Protein AF-A0A2V9PIX1-F1 (afdb_monomer)

Secondary structure (DSSP, 8-state):
--HHHHHHHHHHHHHTT--HHHHHHHHHHHHS--HHHHHHHHHHHHHHHHHHHHTT-----PPPHHHHHHHHHT-

Radius of gyration: 27.48 Å; Cα contacts (8 Å, |Δi|>4): 17; chains: 1; bounding box: 56×35×57 Å

Mean predicted aligned error: 12.05 Å

pLDDT: mean 87.0, std 12.06, range [54.75, 97.62]

Nearest PDB structures (foldseek):
  3lfu-assembly1_A  TM=4.861E-01  e=1.876E+00  Escherichia coli
  3veb-assembly1_B  TM=6.512E-01  e=4.219E+00  Yersinia pestis

Foldseek 3Di:
DPPVVVVVLVVVCVVVVHDSVVSVVVVCVVPPQDPVNVVVVVVVVVVVVVVVVVVVPPPDPDPPPVRVVVVVVVD

Structure (mmCIF, N/CA/C/O backbone):
data_AF-A0A2V9PIX1-F1
#
_entry.id   AF-A0A2V9PIX1-F1
#
loop_
_atom_site.group_PDB
_atom_site.id
_atom_site.type_symbol
_atom_site.label_atom_id
_atom_site.label_alt_id
_atom_site.label_comp_id
_atom_site.label_asym_id
_atom_site.label_entity_id
_atom_site.label_seq_id
_atom_site.pdbx_PDB_ins_code
_atom_site.Cartn_x
_atom_site.Cartn_y
_atom_site.Cartn_z
_atom_site.occupancy
_atom_site.B_iso_or_equiv
_atom_site.auth_seq_id
_atom_site.auth_comp_id
_atom_site.auth_asym_id
_atom_site.auth_atom_id
_atom_site.pdbx_PDB_model_num
ATOM 1 N N . MET A 1 1 ? 10.808 -14.688 -15.261 1.00 70.88 1 MET A N 1
ATOM 2 C CA . MET A 1 1 ? 9.678 -13.734 -15.194 1.00 70.88 1 MET A CA 1
ATOM 3 C C . MET A 1 1 ? 8.722 -14.054 -16.326 1.00 70.88 1 MET A C 1
ATOM 5 O O . MET A 1 1 ? 9.224 -14.313 -17.414 1.00 70.88 1 MET A O 1
ATOM 9 N N . PRO A 1 2 ? 7.398 -14.053 -16.104 1.00 93.38 2 PRO A N 1
ATOM 10 C CA . PRO A 1 2 ? 6.432 -14.159 -17.194 1.00 93.38 2 PRO A CA 1
ATOM 11 C C . PRO A 1 2 ? 6.691 -13.057 -18.230 1.00 93.38 2 PRO A C 1
ATOM 13 O O . PRO A 1 2 ? 6.847 -11.890 -17.862 1.00 93.38 2 PRO A O 1
ATOM 16 N N . ASN A 1 3 ? 6.771 -13.422 -19.510 1.00 91.69 3 ASN A N 1
ATOM 17 C CA . ASN A 1 3 ? 7.131 -12.481 -20.578 1.00 91.69 3 ASN A CA 1
ATOM 18 C C . ASN A 1 3 ? 6.133 -11.320 -20.677 1.00 91.69 3 ASN A C 1
ATOM 20 O O . ASN A 1 3 ? 6.539 -10.172 -20.848 1.00 91.69 3 ASN A O 1
ATOM 24 N N . GLU A 1 4 ? 4.849 -11.615 -20.474 1.00 94.19 4 GLU A N 1
ATOM 25 C CA . GLU A 1 4 ? 3.758 -10.637 -20.473 1.00 94.19 4 GLU A CA 1
ATOM 26 C C . GLU A 1 4 ? 3.939 -9.569 -19.386 1.00 94.19 4 GLU A C 1
ATOM 28 O O . GLU A 1 4 ? 3.818 -8.370 -19.653 1.00 94.19 4 GLU A O 1
ATOM 33 N N . LEU A 1 5 ? 4.327 -9.990 -18.175 1.00 93.12 5 LEU A N 1
ATOM 34 C CA . LEU A 1 5 ? 4.586 -9.087 -17.054 1.00 93.12 5 LEU A CA 1
ATOM 35 C C . LEU A 1 5 ? 5.756 -8.150 -17.365 1.00 93.12 5 LEU A C 1
ATOM 37 O O . LEU A 1 5 ? 5.667 -6.944 -17.139 1.00 93.12 5 LEU A O 1
ATOM 41 N N . TYR A 1 6 ? 6.844 -8.689 -17.918 1.00 95.25 6 TYR A N 1
ATOM 42 C CA . TYR A 1 6 ? 7.998 -7.877 -18.292 1.00 95.25 6 TYR A CA 1
ATOM 43 C C . TYR A 1 6 ? 7.653 -6.866 -19.395 1.00 95.25 6 TYR A C 1
ATOM 45 O O . TYR A 1 6 ? 8.046 -5.701 -19.301 1.00 95.25 6 TYR A O 1
ATOM 53 N N . SER A 1 7 ? 6.887 -7.270 -20.418 1.00 96.00 7 SER A N 1
ATOM 54 C CA . SER A 1 7 ? 6.456 -6.356 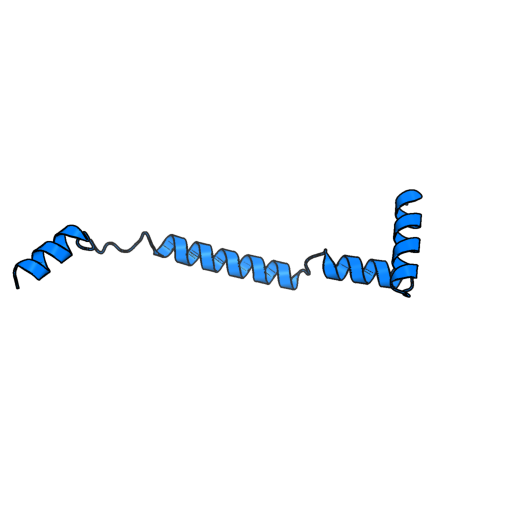-21.483 1.00 96.00 7 SER A CA 1
ATOM 55 C C . SER A 1 7 ? 5.547 -5.241 -20.971 1.00 96.00 7 SER A C 1
ATOM 57 O O . SER A 1 7 ? 5.771 -4.080 -21.320 1.00 96.00 7 SER A O 1
ATOM 59 N N . ALA A 1 8 ? 4.587 -5.567 -20.100 1.00 96.00 8 ALA A N 1
ATOM 60 C CA . ALA A 1 8 ? 3.691 -4.586 -19.498 1.00 96.00 8 ALA A CA 1
ATOM 61 C C . ALA A 1 8 ? 4.472 -3.581 -18.642 1.00 96.00 8 ALA A C 1
ATOM 63 O O . ALA A 1 8 ? 4.295 -2.367 -18.767 1.00 96.00 8 ALA A O 1
ATOM 64 N N . LEU A 1 9 ? 5.412 -4.073 -17.831 1.00 95.44 9 LEU A N 1
ATOM 65 C CA . LEU A 1 9 ? 6.213 -3.222 -16.961 1.00 95.44 9 LEU A CA 1
ATOM 66 C C . LEU A 1 9 ? 7.176 -2.329 -17.758 1.00 95.44 9 LEU A C 1
ATOM 68 O O . LEU A 1 9 ? 7.336 -1.150 -17.448 1.00 95.44 9 LEU A O 1
ATOM 72 N N . ARG A 1 10 ? 7.752 -2.845 -18.851 1.00 96.12 10 ARG A N 1
ATOM 73 C CA . ARG A 1 10 ? 8.563 -2.051 -19.785 1.00 96.12 10 ARG A CA 1
ATOM 74 C C . ARG A 1 10 ? 7.740 -0.972 -20.490 1.00 96.12 10 ARG A C 1
ATOM 76 O O . ARG A 1 10 ? 8.232 0.142 -20.655 1.00 96.12 10 ARG A O 1
ATOM 83 N N . GLN A 1 11 ? 6.515 -1.280 -20.915 1.00 97.50 11 GLN A N 1
ATOM 84 C CA . GLN A 1 11 ? 5.614 -0.302 -21.529 1.00 97.50 11 GLN A CA 1
ATOM 85 C C . GLN A 1 11 ? 5.273 0.821 -20.546 1.00 97.50 11 GLN A C 1
ATOM 87 O O . GLN A 1 11 ? 5.407 1.995 -20.894 1.00 97.50 11 GLN A O 1
ATOM 92 N N . ARG A 1 12 ? 4.914 0.466 -19.309 1.00 96.50 12 ARG A N 1
ATOM 93 C CA . ARG A 1 12 ? 4.594 1.429 -18.253 1.00 96.50 12 ARG A CA 1
ATOM 94 C C . ARG A 1 12 ? 5.797 2.307 -17.897 1.00 96.50 12 ARG A C 1
ATOM 96 O O . ARG A 1 12 ? 5.684 3.528 -17.926 1.00 96.50 12 ARG A O 1
ATOM 103 N N . ALA A 1 13 ? 6.984 1.724 -17.715 1.00 97.25 13 ALA A N 1
ATOM 104 C CA . ALA A 1 13 ? 8.210 2.487 -17.456 1.00 97.25 13 ALA A CA 1
ATOM 105 C C . ALA A 1 13 ? 8.502 3.529 -18.559 1.00 97.25 13 ALA A C 1
ATOM 107 O O . ALA A 1 13 ? 8.881 4.663 -18.262 1.00 97.25 13 ALA A O 1
ATOM 108 N N . ARG A 1 14 ? 8.255 3.190 -19.837 1.00 96.94 14 ARG A N 1
ATOM 109 C CA . ARG A 1 14 ? 8.379 4.144 -20.959 1.00 96.94 14 ARG A CA 1
ATOM 110 C C . ARG A 1 14 ? 7.357 5.279 -20.879 1.00 96.94 14 ARG A C 1
ATOM 112 O O . ARG A 1 14 ? 7.727 6.416 -21.155 1.00 96.94 14 ARG A O 1
ATOM 119 N N . GLN A 1 15 ? 6.111 4.992 -20.496 1.00 97.62 15 GLN A N 1
ATOM 120 C CA . GLN A 1 15 ? 5.071 6.013 -20.306 1.00 97.62 15 GLN A CA 1
ATOM 121 C C . GLN A 1 15 ? 5.451 7.002 -19.195 1.00 97.62 15 GLN A C 1
ATOM 123 O O . GLN A 1 15 ? 5.316 8.210 -19.378 1.00 97.62 15 GLN A O 1
ATOM 128 N N . HIS A 1 16 ? 6.014 6.503 -18.092 1.00 95.88 16 HIS A N 1
ATOM 129 C CA . HIS A 1 16 ? 6.472 7.321 -16.965 1.00 95.88 16 HIS A CA 1
ATOM 130 C C . HIS A 1 16 ? 7.884 7.904 -17.141 1.00 95.88 16 HIS A C 1
ATOM 132 O O . HIS A 1 16 ? 8.364 8.609 -16.256 1.00 95.88 16 HIS A O 1
ATOM 138 N N . ARG A 1 17 ? 8.551 7.643 -18.277 1.00 96.81 17 ARG A N 1
ATOM 139 C CA . ARG A 1 17 ? 9.933 8.073 -18.577 1.00 96.81 17 ARG A CA 1
ATOM 140 C C . ARG A 1 17 ? 10.949 7.652 -17.503 1.00 96.81 17 ARG A C 1
ATOM 142 O O . ARG A 1 17 ? 11.914 8.366 -17.240 1.00 96.81 17 ARG A O 1
ATOM 149 N N . LYS A 1 18 ? 10.739 6.485 -16.894 1.00 95.50 18 LYS A N 1
ATOM 150 C CA . LYS A 1 18 ? 11.602 5.895 -15.865 1.00 95.50 18 LYS A CA 1
ATOM 151 C C . LYS A 1 18 ? 12.345 4.679 -16.415 1.00 95.50 18 LYS A C 1
ATOM 153 O O . LYS A 1 18 ? 11.938 4.062 -17.401 1.00 95.50 18 LYS A O 1
ATOM 158 N N . SER A 1 19 ? 13.447 4.310 -15.762 1.00 97.06 19 SER A N 1
ATOM 159 C CA . SER A 1 19 ? 14.031 2.984 -15.971 1.00 97.06 19 SER A CA 1
ATOM 160 C C . SER A 1 19 ? 13.073 1.912 -15.439 1.00 97.06 19 SER A C 1
ATOM 162 O O . SER A 1 19 ? 12.269 2.175 -14.547 1.00 97.06 19 SER A O 1
ATOM 164 N N . ILE A 1 20 ? 13.174 0.685 -15.958 1.00 94.81 20 ILE A N 1
ATOM 165 C CA . ILE A 1 20 ? 12.369 -0.453 -15.482 1.00 94.81 20 ILE A CA 1
ATOM 166 C C . ILE A 1 20 ? 12.524 -0.638 -13.966 1.00 94.81 20 ILE A C 1
ATOM 168 O O . ILE A 1 20 ? 11.534 -0.806 -13.267 1.00 94.81 20 ILE A O 1
ATOM 172 N N . ALA A 1 21 ? 13.753 -0.556 -13.450 1.00 95.81 21 ALA A N 1
ATOM 173 C CA . ALA A 1 21 ? 14.018 -0.697 -12.020 1.00 95.81 21 ALA A CA 1
ATOM 174 C C . ALA A 1 21 ? 13.376 0.427 -11.190 1.00 95.81 21 ALA A C 1
ATOM 176 O O . ALA A 1 21 ? 12.758 0.147 -10.167 1.00 95.81 21 ALA A O 1
ATOM 177 N N . ALA A 1 22 ? 13.470 1.682 -11.645 1.00 96.31 22 ALA A N 1
ATOM 178 C CA . ALA A 1 22 ? 12.839 2.811 -10.963 1.00 96.31 22 ALA A CA 1
ATOM 179 C C . ALA A 1 22 ? 11.307 2.694 -10.960 1.00 96.31 22 ALA A C 1
ATOM 181 O O . ALA A 1 22 ? 10.665 3.041 -9.975 1.00 96.31 22 ALA A O 1
ATOM 182 N N . GLU A 1 23 ? 10.725 2.160 -12.033 1.00 96.44 23 GLU A N 1
ATOM 183 C CA . GLU A 1 23 ? 9.287 1.912 -12.116 1.00 96.44 23 GLU A CA 1
ATOM 184 C C . GLU A 1 23 ? 8.825 0.809 -11.154 1.00 96.44 23 GLU A C 1
ATOM 186 O O . GLU A 1 23 ? 7.795 0.956 -10.498 1.00 96.44 23 GLU A O 1
ATOM 191 N N . VAL A 1 24 ? 9.602 -0.275 -11.029 1.00 95.31 24 VAL A N 1
ATOM 192 C CA . VAL A 1 24 ? 9.343 -1.326 -10.031 1.00 95.31 24 VAL A CA 1
ATOM 193 C C . VAL A 1 24 ? 9.382 -0.742 -8.622 1.00 95.31 24 VAL A C 1
ATOM 195 O O . VAL A 1 24 ? 8.492 -1.032 -7.831 1.00 95.31 24 VAL A O 1
ATOM 198 N N . LEU A 1 25 ? 10.378 0.088 -8.305 1.00 94.88 25 LEU A N 1
ATOM 199 C CA . LEU A 1 25 ? 10.480 0.715 -6.986 1.00 94.88 25 LEU A CA 1
ATOM 200 C C . LEU A 1 25 ? 9.277 1.613 -6.694 1.00 94.88 25 LEU A C 1
ATOM 202 O O . LEU A 1 25 ? 8.657 1.447 -5.652 1.00 94.88 25 LEU A O 1
ATOM 206 N N . SER A 1 26 ? 8.877 2.472 -7.637 1.00 94.19 26 SER A N 1
ATOM 207 C CA . SER A 1 26 ? 7.678 3.304 -7.468 1.00 94.19 26 SER A CA 1
ATOM 208 C C . SER A 1 26 ? 6.409 2.470 -7.266 1.00 94.19 26 SER A C 1
ATOM 210 O O . SER A 1 26 ? 5.589 2.797 -6.417 1.00 94.19 26 SER A O 1
ATOM 212 N N . LEU A 1 27 ? 6.256 1.352 -7.984 1.00 94.31 27 LEU A N 1
ATOM 213 C CA . LEU A 1 27 ? 5.135 0.432 -7.763 1.00 94.31 27 LEU A CA 1
ATOM 214 C C . LEU A 1 27 ? 5.131 -0.181 -6.368 1.00 94.31 27 LEU A C 1
ATOM 216 O O . LEU A 1 27 ? 4.066 -0.343 -5.772 1.00 94.31 27 LEU A O 1
ATOM 220 N N . LEU A 1 28 ? 6.306 -0.565 -5.876 1.00 93.31 28 LEU A N 1
ATOM 221 C CA . LEU A 1 28 ? 6.442 -1.129 -4.542 1.00 93.31 28 LEU A CA 1
ATOM 222 C C . LEU A 1 28 ? 6.141 -0.071 -3.479 1.00 93.31 28 LEU A C 1
ATOM 224 O O . LEU A 1 28 ? 5.413 -0.374 -2.547 1.00 93.31 28 LEU A O 1
ATOM 228 N N . GLU A 1 29 ? 6.610 1.163 -3.647 1.00 90.50 29 GLU A N 1
ATOM 229 C CA . GLU A 1 29 ? 6.293 2.281 -2.748 1.00 90.50 29 GLU A CA 1
ATOM 230 C C . GLU A 1 29 ? 4.788 2.594 -2.711 1.00 90.50 29 GLU A C 1
ATOM 232 O O . GLU A 1 29 ? 4.242 2.864 -1.646 1.00 90.50 29 GLU A O 1
ATOM 237 N N . GLU A 1 30 ? 4.097 2.518 -3.852 1.00 90.94 30 GLU A N 1
ATOM 238 C CA . GLU A 1 30 ? 2.654 2.780 -3.936 1.00 90.94 30 GLU A CA 1
ATOM 239 C C . GLU A 1 30 ? 1.798 1.671 -3.305 1.00 90.94 30 GLU A C 1
ATOM 241 O O . GLU A 1 30 ? 0.735 1.948 -2.747 1.00 90.94 30 GLU A O 1
ATOM 246 N N . ASN A 1 31 ? 2.218 0.407 -3.424 1.00 91.06 31 ASN A N 1
ATOM 247 C CA . ASN A 1 31 ? 1.346 -0.741 -3.140 1.00 91.06 31 ASN A CA 1
ATOM 248 C C . ASN A 1 31 ? 1.794 -1.588 -1.945 1.00 91.06 31 ASN A C 1
ATOM 250 O O . ASN A 1 31 ? 0.982 -2.318 -1.370 1.00 91.06 31 ASN A O 1
ATOM 254 N N . VAL A 1 32 ? 3.071 -1.530 -1.568 1.00 92.12 32 VAL A N 1
ATOM 255 C CA . VAL A 1 32 ? 3.630 -2.332 -0.481 1.00 92.12 32 VAL A CA 1
ATOM 256 C C . VAL A 1 32 ? 3.788 -1.460 0.751 1.00 92.12 32 VAL A C 1
ATOM 258 O O . VAL A 1 32 ? 4.634 -0.576 0.824 1.00 92.12 32 VAL A O 1
ATOM 261 N N . VAL A 1 33 ? 2.968 -1.763 1.753 1.00 88.88 33 VAL A N 1
ATOM 262 C CA . VAL A 1 33 ? 2.987 -1.085 3.050 1.00 88.88 33 VAL A CA 1
ATOM 263 C C . VAL A 1 33 ? 4.349 -1.276 3.709 1.00 88.88 33 VAL A C 1
ATOM 265 O O . VAL A 1 33 ? 4.825 -2.407 3.860 1.00 88.88 33 VAL A O 1
ATOM 268 N N . THR A 1 34 ? 4.961 -0.182 4.156 1.00 88.69 34 THR A N 1
ATOM 269 C CA . THR A 1 34 ? 6.241 -0.264 4.864 1.00 88.69 34 THR A CA 1
ATOM 270 C C . THR A 1 34 ? 6.063 -0.900 6.253 1.00 88.69 34 THR A C 1
ATOM 272 O O . THR A 1 34 ? 4.988 -0.811 6.858 1.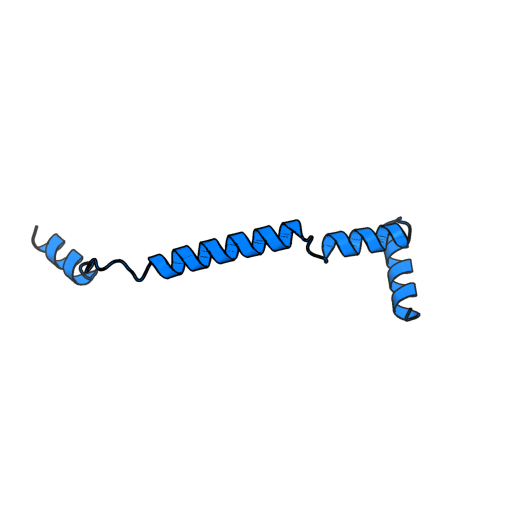00 88.69 34 THR A O 1
ATOM 275 N N . PRO A 1 35 ? 7.106 -1.518 6.842 1.00 88.56 35 PRO A N 1
ATOM 276 C CA . PRO A 1 35 ? 7.017 -2.057 8.202 1.00 88.56 35 PRO A CA 1
ATOM 277 C C . PRO A 1 35 ? 6.600 -1.010 9.249 1.00 88.56 35 PRO A C 1
ATOM 279 O O . PRO A 1 35 ? 5.901 -1.333 10.212 1.00 88.56 35 PRO A O 1
ATOM 282 N N . ALA A 1 36 ? 6.997 0.251 9.047 1.00 90.12 36 ALA A N 1
ATOM 283 C CA . ALA A 1 36 ? 6.613 1.371 9.899 1.00 90.12 36 ALA A CA 1
ATOM 284 C C . ALA A 1 36 ? 5.109 1.668 9.798 1.00 90.12 36 ALA A C 1
ATOM 286 O O . ALA A 1 36 ? 4.422 1.708 10.817 1.00 90.12 36 ALA A O 1
ATOM 287 N N . GLU A 1 37 ? 4.570 1.784 8.584 1.00 92.00 37 GLU A N 1
ATOM 288 C CA . GLU A 1 37 ? 3.132 1.983 8.361 1.00 92.00 37 GLU A CA 1
ATOM 289 C C . GLU A 1 37 ? 2.294 0.826 8.904 1.00 92.00 37 GLU A C 1
ATOM 291 O O . GLU A 1 37 ? 1.220 1.035 9.473 1.00 92.00 37 GLU A O 1
ATOM 296 N N . LEU A 1 38 ? 2.787 -0.407 8.774 1.00 94.19 38 LEU A N 1
ATOM 297 C CA . LEU A 1 38 ? 2.127 -1.584 9.327 1.00 94.19 38 LEU A CA 1
ATOM 298 C C . LEU A 1 38 ? 2.043 -1.482 10.857 1.00 94.19 38 LEU A C 1
ATOM 300 O O . LEU A 1 38 ? 0.975 -1.706 11.434 1.00 94.19 38 LEU A O 1
ATOM 304 N N . LYS A 1 39 ? 3.139 -1.089 11.517 1.00 95.25 39 LYS A N 1
ATOM 305 C CA . LYS A 1 39 ? 3.173 -0.859 12.967 1.00 95.25 39 LYS A CA 1
ATOM 306 C C . LYS A 1 39 ? 2.188 0.234 13.387 1.00 95.25 39 LYS A C 1
ATOM 308 O O . LYS A 1 39 ? 1.428 0.023 14.333 1.00 95.25 39 LYS A O 1
ATOM 313 N N . GLU A 1 40 ? 2.141 1.352 12.668 1.00 95.06 40 GLU A N 1
ATOM 314 C CA . GLU A 1 40 ? 1.191 2.437 12.938 1.00 95.06 40 GLU A CA 1
ATOM 315 C C . GLU A 1 40 ? -0.265 1.977 12.784 1.00 95.06 40 GLU A C 1
ATOM 317 O O . GLU A 1 40 ? -1.091 2.211 13.671 1.00 95.06 40 GLU A O 1
ATOM 322 N N . ARG A 1 41 ? -0.584 1.214 11.729 1.00 94.00 41 ARG A N 1
ATOM 323 C CA . ARG A 1 41 ? -1.919 0.614 11.553 1.00 94.00 41 ARG A CA 1
ATOM 324 C C . ARG A 1 41 ? -2.285 -0.318 12.707 1.00 94.00 41 ARG A C 1
ATOM 326 O O . ARG A 1 41 ? -3.413 -0.273 13.200 1.00 94.00 41 ARG A O 1
ATOM 333 N N . GLN A 1 42 ? -1.349 -1.141 13.179 1.00 95.62 42 GLN A N 1
ATOM 334 C CA . GLN A 1 42 ? -1.587 -2.002 14.341 1.00 95.62 42 GLN A CA 1
ATOM 335 C C . GLN A 1 42 ? -1.860 -1.189 15.610 1.00 95.62 42 GLN A C 1
ATOM 337 O O . GLN A 1 42 ? -2.777 -1.524 16.365 1.00 95.62 42 GLN A O 1
ATOM 342 N N . LEU A 1 43 ? -1.093 -0.124 15.856 1.00 96.75 43 LEU A N 1
ATOM 343 C CA . LEU A 1 43 ? -1.302 0.766 16.999 1.00 96.75 43 LEU A CA 1
ATOM 344 C C . LEU A 1 43 ? -2.669 1.452 16.931 1.00 96.75 43 LEU A C 1
ATOM 346 O O . LEU A 1 43 ? -3.393 1.475 17.928 1.00 96.75 43 LEU A O 1
ATOM 350 N N . PHE A 1 44 ? -3.049 1.943 15.755 1.00 96.44 44 PHE A N 1
ATOM 351 C CA . PHE A 1 44 ? -4.353 2.546 15.511 1.00 96.44 44 PHE A CA 1
ATOM 352 C C . PHE A 1 44 ? -5.501 1.572 15.811 1.00 96.44 44 PHE A C 1
ATOM 354 O O . PHE A 1 44 ? -6.387 1.882 16.610 1.00 96.44 44 PHE A O 1
ATOM 361 N N . LEU A 1 45 ? -5.445 0.347 15.276 1.00 96.12 45 LEU A N 1
ATOM 362 C CA . LEU A 1 45 ? -6.461 -0.678 15.538 1.00 96.12 45 LEU A CA 1
ATOM 363 C C . LEU A 1 45 ? -6.529 -1.075 17.018 1.00 96.12 45 LEU A C 1
ATOM 365 O O . LEU A 1 45 ? -7.619 -1.280 17.555 1.00 96.12 45 LEU A O 1
ATOM 369 N N . ARG A 1 46 ? -5.384 -1.153 17.710 1.00 95.81 46 ARG A N 1
ATOM 370 C CA . ARG A 1 46 ? -5.349 -1.397 19.163 1.00 95.81 46 ARG A CA 1
ATOM 371 C C . ARG A 1 46 ? -6.050 -0.282 19.938 1.00 95.81 46 ARG A C 1
ATOM 373 O O . ARG A 1 46 ? -6.792 -0.583 20.871 1.00 95.81 46 ARG A O 1
ATOM 380 N N . ARG A 1 47 ? -5.859 0.985 19.550 1.00 94.50 47 ARG A N 1
ATOM 381 C CA . ARG A 1 47 ? -6.546 2.132 20.171 1.00 94.50 47 ARG A CA 1
ATOM 382 C C . ARG A 1 47 ? -8.056 2.064 19.959 1.00 94.50 47 ARG A C 1
ATOM 384 O O . ARG A 1 47 ? -8.790 2.185 20.934 1.00 94.50 47 ARG A O 1
ATOM 391 N N . ILE A 1 48 ? -8.511 1.788 18.735 1.00 94.56 48 ILE A N 1
ATOM 392 C CA . ILE A 1 48 ? -9.944 1.622 18.438 1.00 94.56 48 ILE A CA 1
ATOM 393 C C . ILE A 1 48 ? -10.548 0.501 19.282 1.00 94.56 48 ILE A C 1
ATOM 395 O O . ILE A 1 48 ? -11.570 0.706 19.929 1.00 94.56 48 ILE A O 1
ATOM 399 N N . ARG A 1 49 ? -9.903 -0.671 19.332 1.00 92.75 49 ARG A N 1
ATOM 400 C CA . ARG A 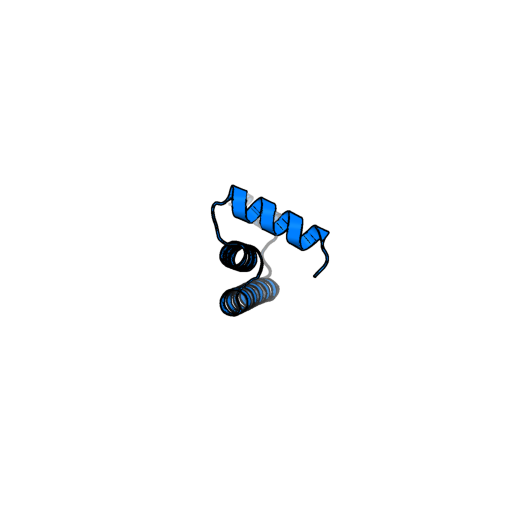1 49 ? -10.389 -1.796 20.147 1.00 92.75 49 ARG A CA 1
ATOM 401 C C . ARG A 1 49 ? -10.471 -1.436 21.626 1.00 92.75 49 ARG A C 1
ATOM 403 O O . ARG A 1 49 ? -11.448 -1.791 22.277 1.00 92.75 49 ARG A O 1
ATOM 410 N N . ARG A 1 50 ? -9.480 -0.705 22.149 1.00 91.31 50 ARG A N 1
ATOM 411 C CA . ARG A 1 50 ? -9.493 -0.222 23.535 1.00 91.31 50 ARG A CA 1
ATOM 412 C C . ARG A 1 50 ? -10.698 0.686 23.790 1.00 91.31 50 ARG A C 1
ATOM 414 O O . ARG A 1 50 ? -11.426 0.429 24.743 1.00 91.31 50 ARG A O 1
ATOM 421 N N . LEU A 1 51 ? -10.939 1.669 22.921 1.00 88.25 51 LEU A N 1
ATOM 422 C CA . LEU A 1 51 ? -12.083 2.584 23.022 1.00 88.25 51 LEU A CA 1
ATOM 423 C C . LEU A 1 51 ? -13.426 1.844 22.934 1.00 88.25 51 LEU A C 1
ATOM 425 O O . LEU A 1 51 ? -14.300 2.045 23.778 1.00 88.25 51 LEU A O 1
ATOM 429 N N . ALA A 1 52 ? -13.561 0.927 21.974 1.00 84.75 52 ALA A N 1
ATOM 430 C CA . ALA A 1 52 ? -14.753 0.097 21.825 1.00 84.75 52 ALA A CA 1
ATOM 431 C C . ALA A 1 52 ? -15.013 -0.754 23.083 1.00 84.75 52 ALA A C 1
ATOM 433 O O . ALA A 1 52 ? -16.141 -0.832 23.557 1.00 84.75 52 ALA A O 1
ATOM 434 N N . SER A 1 53 ? -13.962 -1.327 23.680 1.00 84.19 53 SER A N 1
ATOM 435 C CA . SER A 1 53 ? -14.077 -2.136 24.901 1.00 84.19 53 SER A CA 1
ATOM 436 C C . SER A 1 53 ? -14.361 -1.327 26.173 1.00 8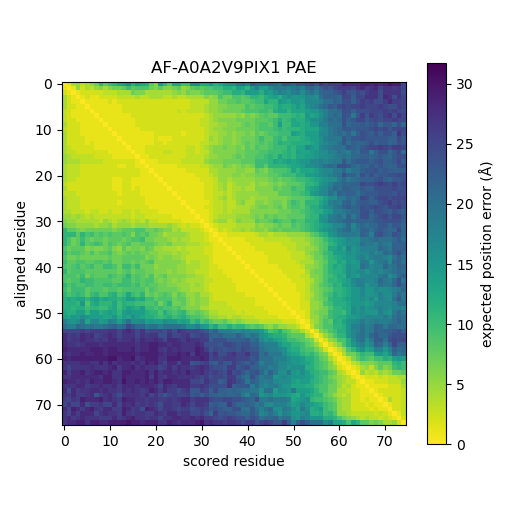4.19 53 SER A C 1
ATOM 438 O O . SER A 1 53 ? -14.904 -1.871 27.132 1.00 84.19 53 SER A O 1
ATOM 440 N N . SER A 1 54 ? -14.005 -0.037 26.207 1.00 69.50 54 SER A N 1
ATOM 441 C CA . SER A 1 54 ? -14.328 0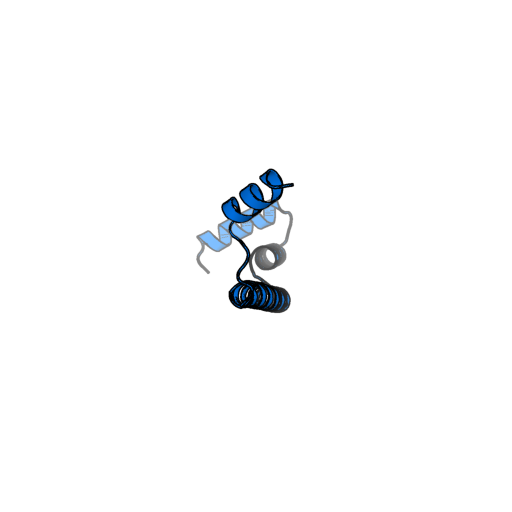.846 27.334 1.00 69.50 54 SER A CA 1
ATOM 442 C C . SER A 1 54 ? -15.767 1.357 27.301 1.00 69.50 54 SER A C 1
ATOM 444 O O . SER A 1 54 ? -16.315 1.657 28.357 1.00 69.50 54 SER A O 1
ATOM 446 N N . SER A 1 55 ? -16.402 1.408 26.124 1.00 58.66 55 SER A 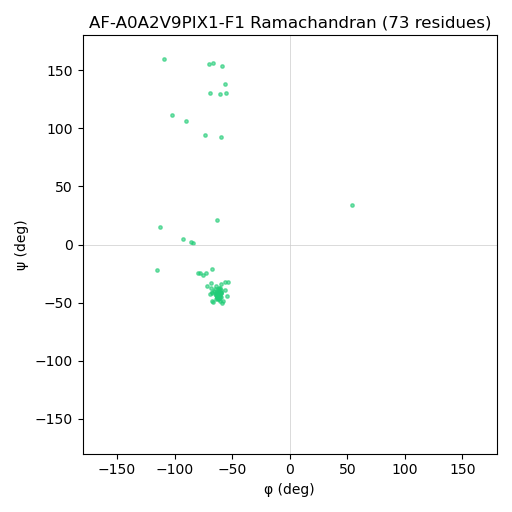N 1
ATOM 447 C CA . SER A 1 55 ? -17.782 1.893 25.989 1.00 58.66 55 SER A CA 1
ATOM 448 C C . SER A 1 55 ? -18.819 0.978 26.650 1.00 58.66 55 SER A C 1
ATOM 450 O O . SER A 1 55 ? -19.908 1.449 26.952 1.00 58.66 55 SER A O 1
ATOM 452 N N . SER A 1 56 ? -18.510 -0.303 26.893 1.00 57.34 56 SER A N 1
ATOM 453 C CA . SER A 1 56 ? -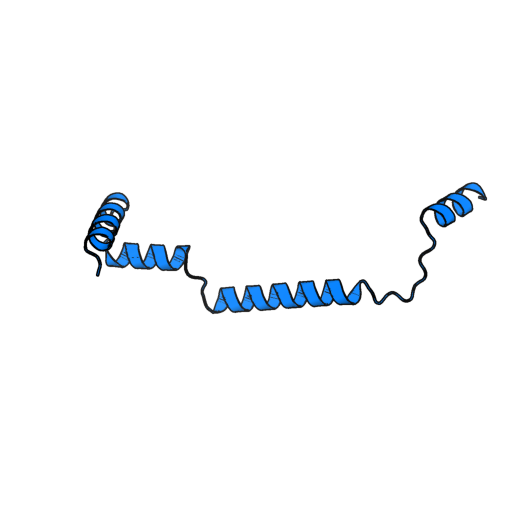19.443 -1.237 27.546 1.00 57.34 56 SER A CA 1
ATOM 454 C C . SER A 1 56 ? -19.275 -1.324 29.070 1.00 57.34 56 SER A C 1
ATOM 456 O O . SER A 1 56 ? -19.890 -2.186 29.693 1.00 57.34 56 SER A O 1
ATOM 458 N N . ARG A 1 57 ? -18.397 -0.507 29.675 1.00 54.75 57 ARG A N 1
ATOM 459 C CA . ARG A 1 57 ? -18.087 -0.553 31.119 1.00 54.75 57 ARG A CA 1
ATOM 460 C C . ARG A 1 57 ? -18.544 0.677 31.894 1.00 54.75 57 ARG A C 1
ATOM 462 O O . ARG A 1 57 ? -18.123 0.868 33.034 1.00 54.75 57 ARG A O 1
ATOM 469 N N . SER A 1 58 ? -19.406 1.510 31.325 1.00 54.91 58 SER A N 1
ATOM 470 C CA . SER A 1 58 ? -20.193 2.409 32.155 1.00 54.91 58 SER A CA 1
ATOM 471 C C . SER A 1 58 ? -21.270 1.571 32.847 1.00 54.91 58 SER A C 1
ATOM 473 O O . SER A 1 58 ? -22.365 1.382 32.339 1.00 54.91 58 SER A O 1
ATOM 475 N N . ASN A 1 59 ? -20.979 1.126 34.071 1.00 55.84 59 ASN A N 1
ATOM 476 C CA . ASN A 1 59 ? -21.985 0.744 35.077 1.00 55.84 59 ASN A CA 1
ATOM 477 C C . ASN A 1 59 ? -22.864 1.946 35.502 1.00 55.84 59 ASN A C 1
ATOM 479 O O . ASN A 1 59 ? -23.420 1.972 36.597 1.00 55.84 59 ASN A O 1
ATOM 483 N N . LEU A 1 60 ? -22.934 2.982 34.669 1.00 58.25 60 LEU A N 1
ATOM 484 C CA . LEU A 1 60 ? -23.815 4.113 34.840 1.00 58.25 60 LEU A CA 1
ATOM 485 C C . LEU A 1 60 ? -25.087 3.726 34.105 1.00 58.25 60 LEU A C 1
ATOM 487 O O . LEU A 1 60 ? -25.115 3.681 32.877 1.00 58.25 60 LEU A O 1
ATOM 491 N N . THR A 1 61 ? -26.119 3.398 34.872 1.00 67.19 61 THR A N 1
ATOM 492 C CA . THR A 1 61 ? -27.492 3.372 34.382 1.00 67.19 61 THR A CA 1
ATOM 493 C C . THR A 1 61 ? -27.799 4.782 33.892 1.00 67.19 61 THR A C 1
ATOM 495 O O . THR A 1 61 ? -28.125 5.664 34.683 1.00 67.19 61 THR A O 1
ATOM 498 N N . TYR A 1 62 ? -27.587 5.038 32.603 1.00 65.81 62 TYR A N 1
ATOM 499 C CA . TYR A 1 62 ? -28.047 6.282 32.009 1.00 65.81 62 TYR A CA 1
ATOM 500 C C . TYR A 1 62 ? -29.572 6.215 31.972 1.00 65.81 62 TYR A C 1
ATOM 502 O O . TYR A 1 62 ? -30.101 5.193 31.520 1.00 65.81 62 TYR A O 1
ATOM 510 N N . PRO A 1 63 ? -30.277 7.254 32.451 1.00 73.25 63 PRO A N 1
ATOM 511 C CA . PRO A 1 63 ? -31.712 7.323 32.256 1.00 73.25 63 PRO A CA 1
ATOM 512 C C . PRO A 1 63 ? -31.988 7.237 30.759 1.00 73.25 63 PRO A C 1
ATOM 514 O O . PRO A 1 63 ? -31.260 7.800 29.931 1.00 73.25 63 PRO A 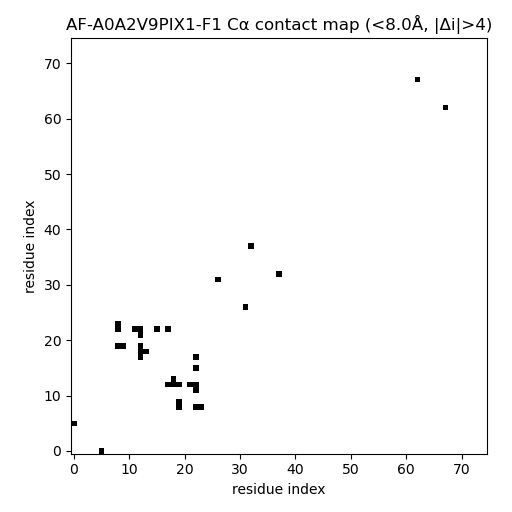O 1
ATOM 517 N N . THR A 1 64 ? -33.015 6.478 30.407 1.00 79.44 64 THR A N 1
ATOM 518 C CA . THR A 1 64 ? -33.443 6.374 29.017 1.00 79.44 64 THR A CA 1
ATOM 519 C C . THR A 1 64 ? -33.817 7.758 28.493 1.00 79.44 64 THR A C 1
ATOM 521 O O . THR A 1 64 ? -34.217 8.652 29.244 1.00 79.44 64 THR A O 1
ATOM 524 N N . THR A 1 65 ? -33.713 7.952 27.178 1.00 78.56 65 THR A N 1
ATOM 525 C CA . THR A 1 65 ? -34.106 9.216 26.537 1.00 78.56 65 THR A CA 1
ATOM 526 C C . THR A 1 65 ? -35.543 9.608 26.897 1.00 78.56 65 THR A C 1
ATOM 528 O O . THR A 1 65 ? -35.846 10.787 27.045 1.00 78.56 65 THR A O 1
ATOM 531 N N . GLU A 1 66 ? -36.410 8.617 27.102 1.00 78.88 66 GLU A N 1
ATOM 532 C CA . GLU A 1 66 ? -37.792 8.807 27.531 1.00 78.88 66 GLU A CA 1
ATOM 533 C C . GLU A 1 66 ? -37.904 9.303 28.986 1.00 78.88 66 GLU A C 1
ATOM 535 O O . GLU A 1 66 ? -38.670 10.223 29.262 1.00 78.88 66 GLU A O 1
ATOM 540 N N . GLU A 1 67 ? -37.111 8.764 29.918 1.00 81.88 67 GLU A N 1
ATOM 541 C CA . GLU A 1 67 ? -37.065 9.236 31.313 1.00 81.88 67 GLU A CA 1
ATOM 542 C C . GLU A 1 67 ? -36.539 10.669 31.421 1.00 81.88 67 GLU A C 1
ATOM 544 O O . GLU A 1 67 ? -37.077 11.463 32.194 1.00 81.88 67 GLU A O 1
ATOM 549 N N . MET A 1 68 ? -35.541 11.029 30.608 1.00 83.50 68 MET A N 1
ATOM 550 C CA . MET A 1 68 ? -35.036 12.403 30.548 1.00 83.50 68 MET A CA 1
ATOM 551 C C . MET A 1 68 ? -36.106 13.384 30.051 1.00 83.50 68 MET A C 1
ATOM 553 O O . MET A 1 68 ? -36.247 14.469 30.605 1.00 83.50 68 MET A O 1
ATOM 557 N N . GLN A 1 69 ? -36.898 12.996 29.046 1.00 82.94 69 GLN A N 1
ATOM 558 C CA . GLN A 1 69 ? -37.991 13.824 28.522 1.00 82.94 69 GLN A CA 1
ATOM 559 C C . GLN A 1 69 ? -39.147 13.987 29.514 1.00 82.94 69 GLN A C 1
ATOM 561 O O . GLN A 1 69 ? -39.798 15.030 29.524 1.00 82.94 69 GLN A O 1
ATOM 566 N N . ARG A 1 70 ? -39.423 12.968 30.335 1.00 82.19 70 ARG A N 1
ATOM 567 C CA . ARG A 1 70 ? -40.435 13.057 31.398 1.00 82.19 70 ARG A CA 1
ATOM 568 C C . ARG A 1 70 ? -39.997 14.029 32.495 1.00 82.19 70 ARG A C 1
ATOM 570 O O . ARG A 1 70 ? -40.755 14.934 32.81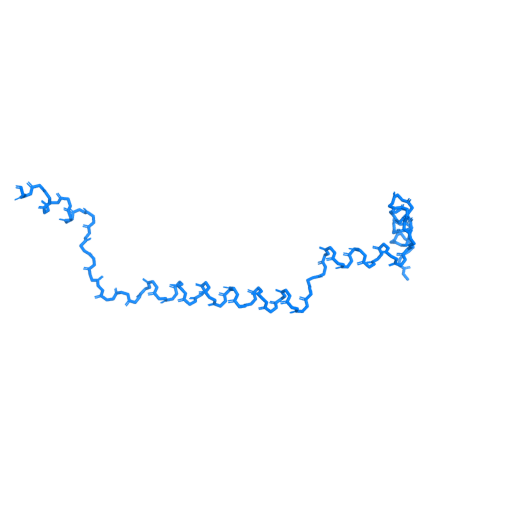3 1.00 82.19 70 ARG A O 1
ATOM 577 N N . GLN A 1 71 ? -38.760 13.912 32.986 1.00 80.69 71 GLN A N 1
ATOM 578 C CA . GLN A 1 71 ? -38.227 14.823 34.010 1.00 80.69 71 GLN A CA 1
ATOM 579 C C . GLN A 1 71 ? -38.199 16.292 33.568 1.00 80.69 71 GLN A C 1
ATOM 581 O O . GLN A 1 71 ? -38.391 17.175 34.399 1.00 80.69 71 GLN A O 1
ATOM 586 N N . ASP A 1 72 ? -37.967 16.558 32.281 1.00 81.81 72 ASP A N 1
ATOM 587 C CA . ASP A 1 72 ? -37.960 17.922 31.738 1.00 81.81 72 ASP A CA 1
ATOM 588 C C . ASP A 1 72 ? -39.378 18.502 31.587 1.00 81.81 72 ASP A C 1
ATOM 590 O O . ASP A 1 72 ? -39.562 19.710 31.654 1.00 81.81 72 ASP A O 1
ATOM 594 N N . ARG A 1 73 ? -40.396 17.642 31.421 1.00 78.69 73 ARG A N 1
ATOM 595 C CA . ARG A 1 73 ? -41.815 18.040 31.400 1.00 78.69 73 ARG A CA 1
ATOM 596 C C . ARG A 1 73 ? -42.400 18.297 32.787 1.00 78.69 73 ARG A C 1
ATOM 598 O O . ARG A 1 73 ? -43.387 19.016 32.884 1.00 78.69 73 ARG A O 1
ATOM 605 N N . ASP A 1 74 ? -41.814 17.697 33.819 1.00 82.44 74 ASP A N 1
ATOM 606 C CA . ASP A 1 74 ? -42.226 17.866 35.217 1.00 82.44 74 ASP A CA 1
ATOM 607 C C . ASP A 1 74 ? -41.580 19.105 35.892 1.00 82.44 74 ASP A C 1
ATOM 609 O O . ASP A 1 74 ? -41.804 19.339 37.082 1.00 82.44 74 ASP A O 1
ATOM 613 N N . ARG A 1 75 ? -40.777 19.894 35.156 1.00 67.25 75 ARG A N 1
ATOM 614 C CA . ARG A 1 75 ? -40.191 21.185 35.573 1.00 67.25 75 ARG A CA 1
ATOM 615 C C . ARG A 1 75 ? -40.970 22.374 35.022 1.00 67.25 75 ARG A C 1
ATOM 617 O O . ARG A 1 75 ? -41.033 23.384 35.759 1.00 67.25 75 ARG A O 1
#

Sequence (75 aa):
MPNELYSALRQRARQHRKSIAAEVLSLLEENVVTPAELKERQLFLRRIRRLASSSSRSNLTYPTTEEMQRQDRDR

Solvent-accessible surface area (backbone atoms only — not comparable to full-atom values): 4508 Å² total; per-residue (Å²): 127,63,66,66,60,53,53,52,47,48,52,49,11,58,76,72,74,42,54,58,68,57,40,53,50,53,51,42,66,76,72,49,80,48,74,65,57,51,51,51,52,51,52,51,52,52,50,52,53,51,54,61,63,53,68,78,64,64,89,61,84,69,74,51,76,66,55,54,55,50,59,64,70,77,106